Protein AF-A0A1Q9AX57-F1 (afdb_monomer_lite)

Radius of gyration: 27.9 Å; chains: 1; bounding box: 61×27×87 Å

InterPro domains:
  IPR018968 Phasin [PF09361] (7-102)

pLDDT: mean 84.4, std 11.79, range [46.12, 97.62]

Foldseek 3Di:
DVVVVVVVVVVVVVVVVVVVLVVLLVVLVVVLVVLVVVLVVVLVVLVVVLVVVVVPDDDPVVVVVSVVVSVVVVVVSVVVSVVVSVVSVVVNVCSNCVVVPVVVVVVVVVVVVVVVVVVVVVVD

Sequence (124 aa):
MFAFDEANKRSKETMEAVMRSYASMAKGFQAIAMEAADYSKRSFEEGVAHIERLQGVRSLETVVELQTHYVKSAYEGYIAEASKLGEMYADLARDTYRPYEAPVAKAAANMKAAAAQATTVAAA

Structure (mmCIF, N/CA/C/O backbone):
data_AF-A0A1Q9AX57-F1
#
_entry.id   AF-A0A1Q9AX57-F1
#
loop_
_atom_site.group_PDB
_atom_site.id
_atom_site.type_symbol
_atom_site.label_atom_id
_atom_site.label_alt_id
_atom_site.label_comp_id
_atom_site.label_asym_id
_atom_site.label_entity_id
_atom_site.label_seq_id
_atom_site.pdbx_PDB_ins_code
_atom_site.Cartn_x
_atom_site.Cartn_y
_atom_site.Cartn_z
_atom_site.occupancy
_atom_site.B_iso_or_equiv
_atom_site.auth_seq_id
_atom_site.auth_comp_id
_atom_site.auth_asym_id
_atom_site.auth_atom_id
_atom_site.pdbx_PDB_model_num
ATOM 1 N N . MET A 1 1 ? 34.036 7.270 -39.209 1.00 55.38 1 MET A N 1
ATOM 2 C CA . MET A 1 1 ? 33.454 8.467 -38.564 1.00 55.38 1 MET A CA 1
ATOM 3 C C . MET A 1 1 ? 31.990 8.233 -38.184 1.00 55.38 1 MET A C 1
ATOM 5 O O . MET A 1 1 ? 31.710 8.246 -36.998 1.00 55.38 1 MET A O 1
ATOM 9 N N . PHE A 1 2 ? 31.112 7.842 -39.119 1.00 61.41 2 PHE A N 1
ATOM 10 C CA . PHE A 1 2 ? 29.692 7.531 -38.848 1.00 61.41 2 PHE A CA 1
ATOM 11 C C . PHE A 1 2 ? 29.425 6.513 -37.724 1.00 61.41 2 PHE A C 1
ATOM 13 O O . PHE A 1 2 ? 28.611 6.770 -36.850 1.00 61.41 2 PHE A O 1
ATOM 20 N N . ALA A 1 3 ? 30.151 5.391 -37.675 1.00 68.31 3 ALA A N 1
ATOM 21 C CA . ALA A 1 3 ? 29.912 4.360 -36.657 1.00 68.31 3 ALA A CA 1
ATOM 22 C C . ALA A 1 3 ? 30.155 4.835 -35.209 1.00 68.31 3 ALA A C 1
ATOM 24 O O . ALA A 1 3 ? 29.524 4.325 -34.287 1.00 68.31 3 ALA A O 1
ATOM 25 N N . PHE A 1 4 ? 31.053 5.806 -35.008 1.00 74.25 4 PHE A N 1
ATOM 26 C CA . PHE A 1 4 ? 31.375 6.331 -33.679 1.00 74.25 4 PHE A CA 1
ATOM 27 C C . PHE A 1 4 ? 30.303 7.316 -33.196 1.00 74.25 4 PHE A C 1
ATOM 29 O O . PHE A 1 4 ? 29.895 7.242 -32.041 1.00 74.25 4 PHE A O 1
ATOM 36 N N . ASP A 1 5 ? 29.784 8.167 -34.087 1.00 76.94 5 ASP A N 1
ATOM 37 C CA . ASP A 1 5 ? 28.646 9.046 -33.786 1.00 76.94 5 ASP A CA 1
ATOM 38 C C . ASP A 1 5 ? 27.359 8.246 -33.542 1.00 76.94 5 ASP A C 1
ATOM 40 O O . ASP A 1 5 ? 26.638 8.519 -32.582 1.00 76.94 5 ASP A O 1
ATOM 44 N N . GLU A 1 6 ? 27.103 7.194 -34.330 1.00 74.94 6 GLU A N 1
ATOM 45 C CA . GLU A 1 6 ? 25.965 6.289 -34.126 1.00 74.94 6 GLU A CA 1
ATOM 46 C C . GLU A 1 6 ? 26.053 5.538 -32.787 1.00 74.94 6 GLU A C 1
ATOM 48 O O . GLU A 1 6 ? 25.041 5.344 -32.107 1.00 74.94 6 GLU A O 1
ATOM 53 N N . ALA A 1 7 ? 27.258 5.095 -32.407 1.00 77.19 7 ALA A N 1
ATOM 54 C CA . ALA A 1 7 ? 27.509 4.427 -31.133 1.00 77.19 7 ALA A CA 1
ATOM 55 C C . ALA A 1 7 ? 27.342 5.394 -29.951 1.00 77.19 7 ALA A C 1
ATOM 57 O O . ALA A 1 7 ? 26.712 5.050 -28.951 1.00 77.19 7 ALA A O 1
ATOM 58 N N . ASN A 1 8 ? 27.840 6.624 -30.083 1.00 79.44 8 ASN A N 1
ATOM 59 C CA . ASN A 1 8 ? 27.717 7.655 -29.058 1.00 79.44 8 ASN A CA 1
ATOM 60 C C . ASN A 1 8 ? 26.254 8.102 -28.874 1.00 79.44 8 ASN A C 1
ATOM 62 O O . ASN A 1 8 ? 25.787 8.278 -27.748 1.00 79.44 8 ASN A O 1
ATOM 66 N N . LYS A 1 9 ? 25.493 8.210 -29.970 1.00 82.31 9 LYS A N 1
ATOM 67 C CA . LYS A 1 9 ? 24.053 8.498 -29.941 1.00 82.31 9 LYS A CA 1
ATOM 68 C C . LYS A 1 9 ? 23.263 7.379 -29.257 1.00 82.31 9 LYS A C 1
ATOM 70 O O . LYS A 1 9 ? 22.495 7.662 -28.341 1.00 82.31 9 LYS A O 1
ATOM 75 N N . ARG A 1 10 ? 23.522 6.114 -29.611 1.00 78.44 10 ARG A N 1
ATOM 76 C CA . ARG A 1 10 ? 22.911 4.951 -28.939 1.00 78.44 10 ARG A CA 1
ATOM 77 C C . ARG A 1 10 ? 23.244 4.884 -27.450 1.00 78.44 10 ARG A C 1
ATOM 79 O O . ARG A 1 10 ? 22.374 4.544 -26.653 1.00 78.44 10 ARG A O 1
ATOM 86 N N . SER A 1 11 ? 24.474 5.227 -27.067 1.00 80.06 11 SER A N 1
ATOM 87 C CA . SER A 1 11 ? 24.886 5.306 -25.660 1.00 80.06 11 SER A CA 1
ATOM 88 C C . SER A 1 11 ? 24.063 6.345 -24.888 1.00 80.06 11 SER A C 1
ATOM 90 O O . SER A 1 11 ? 23.503 6.031 -23.837 1.00 80.06 11 SER A O 1
ATOM 92 N N . LYS A 1 12 ? 23.893 7.553 -25.446 1.00 82.81 12 LYS A N 1
ATOM 93 C CA . LYS A 1 12 ? 23.054 8.605 -24.846 1.00 82.81 12 LYS A CA 1
ATOM 94 C C . LYS A 1 12 ? 21.589 8.190 -24.725 1.00 82.81 12 LYS A C 1
ATOM 96 O O . LYS A 1 12 ? 21.021 8.308 -23.645 1.00 82.81 12 LYS A O 1
ATOM 101 N N . GLU A 1 13 ? 20.998 7.656 -25.792 1.00 82.75 13 GLU A N 1
ATOM 102 C CA . GLU A 1 13 ? 19.605 7.185 -25.786 1.00 82.75 13 GLU A CA 1
ATOM 103 C C . GLU A 1 13 ? 19.382 6.072 -24.748 1.00 82.75 13 GLU A C 1
ATOM 105 O O . GLU A 1 13 ? 18.369 6.069 -24.046 1.00 82.75 13 GLU A O 1
ATOM 110 N N . THR A 1 14 ? 20.356 5.167 -24.599 1.00 80.19 14 THR A N 1
ATOM 111 C CA . THR A 1 14 ? 20.329 4.099 -23.587 1.00 80.19 14 THR A CA 1
ATOM 112 C C . THR A 1 14 ? 20.408 4.675 -22.176 1.00 80.19 14 THR A C 1
ATOM 114 O O . THR A 1 14 ? 19.601 4.310 -21.324 1.00 80.19 14 THR A O 1
ATOM 117 N N . MET A 1 15 ? 21.331 5.607 -21.925 1.00 84.06 15 MET A N 1
ATOM 118 C CA . MET A 1 15 ? 21.464 6.261 -20.621 1.00 84.06 15 MET A CA 1
ATOM 119 C C . MET A 1 15 ? 20.183 7.007 -20.234 1.00 84.06 15 MET A C 1
ATOM 121 O O . MET A 1 15 ? 19.694 6.872 -19.114 1.00 84.06 15 MET A O 1
ATOM 125 N N . GLU A 1 16 ? 19.589 7.751 -21.165 1.00 84.25 16 GLU A N 1
ATOM 126 C CA . GLU A 1 16 ? 18.317 8.422 -20.918 1.00 84.25 16 GLU A CA 1
ATOM 127 C C . GLU A 1 16 ? 17.172 7.435 -20.654 1.00 84.25 16 GLU A C 1
ATOM 129 O O . GLU A 1 16 ? 16.329 7.688 -19.795 1.00 84.25 16 GLU A O 1
ATOM 134 N N . ALA A 1 17 ? 17.121 6.311 -21.377 1.00 81.38 17 ALA A N 1
ATOM 135 C CA . ALA A 1 17 ? 16.119 5.273 -21.152 1.00 81.38 17 ALA A CA 1
ATOM 136 C C . ALA A 1 17 ? 16.255 4.649 -19.754 1.00 81.38 17 ALA A C 1
ATOM 138 O O . ALA A 1 17 ? 15.251 4.498 -19.059 1.00 81.38 17 ALA A O 1
ATOM 139 N N . VAL A 1 18 ? 17.485 4.373 -19.310 1.00 81.75 18 VAL A N 1
ATOM 140 C CA . VAL A 1 18 ? 17.772 3.880 -17.954 1.00 81.75 18 VAL A CA 1
ATOM 141 C C . VAL A 1 18 ? 17.352 4.904 -16.901 1.00 81.75 18 VAL A C 1
ATOM 143 O O . VAL A 1 18 ? 16.633 4.555 -15.966 1.00 81.75 18 VAL A O 1
ATOM 146 N N . MET A 1 19 ? 17.721 6.177 -17.070 1.00 86.25 19 MET A N 1
ATOM 147 C CA . MET A 1 19 ? 17.353 7.241 -16.128 1.00 86.25 19 MET A CA 1
ATOM 148 C C . MET A 1 19 ? 15.835 7.434 -16.039 1.00 86.25 19 MET A C 1
ATOM 150 O O . MET A 1 19 ? 15.296 7.593 -14.943 1.00 86.25 19 MET A O 1
ATOM 154 N N . ARG A 1 20 ? 15.122 7.364 -17.171 1.00 82.81 20 ARG A N 1
ATOM 155 C CA . ARG A 1 20 ? 13.651 7.396 -17.200 1.00 82.81 20 ARG A CA 1
ATOM 156 C C . ARG A 1 20 ? 13.041 6.190 -16.484 1.00 82.81 20 ARG A C 1
ATOM 158 O O . ARG A 1 20 ? 12.128 6.376 -15.684 1.00 82.81 20 ARG A O 1
ATOM 165 N N . SER A 1 21 ? 13.562 4.984 -16.720 1.00 81.50 21 SER A N 1
ATOM 166 C CA . SER A 1 21 ? 13.103 3.760 -16.048 1.00 81.50 21 SER A CA 1
ATOM 167 C C . SER A 1 21 ? 13.302 3.841 -14.535 1.00 81.50 21 SER A C 1
ATOM 169 O O . SER A 1 21 ? 12.388 3.528 -13.778 1.00 81.50 21 SER A O 1
ATOM 171 N N . TYR A 1 22 ? 14.469 4.313 -14.089 1.00 84.31 22 TYR A N 1
ATOM 172 C CA . TYR A 1 22 ? 14.763 4.505 -12.672 1.00 84.31 22 TYR A CA 1
ATOM 173 C C . TYR A 1 22 ? 13.814 5.522 -12.030 1.00 84.31 22 TYR A C 1
ATOM 175 O O . TYR A 1 22 ? 13.243 5.259 -10.974 1.00 84.31 22 TYR A O 1
ATOM 183 N N . ALA A 1 23 ? 13.591 6.663 -12.689 1.00 87.38 23 ALA A 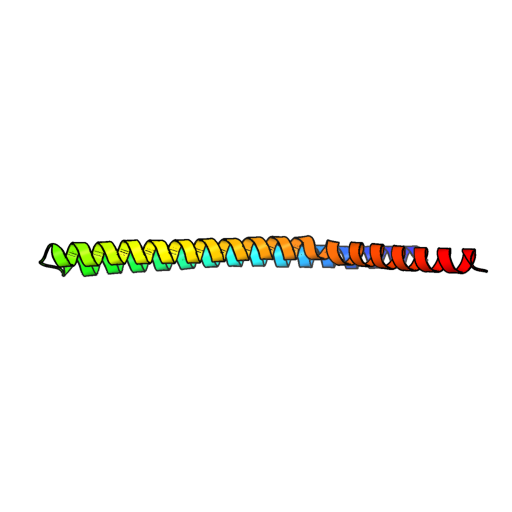N 1
ATOM 184 C CA . ALA A 1 23 ? 12.671 7.682 -12.199 1.00 87.38 23 ALA A CA 1
ATOM 185 C C . ALA A 1 23 ? 11.220 7.172 -12.119 1.00 87.38 23 ALA A C 1
ATOM 187 O O . ALA A 1 23 ? 10.525 7.489 -11.156 1.00 87.38 23 ALA A O 1
ATOM 188 N N . SER A 1 24 ? 10.764 6.377 -13.097 1.00 85.31 24 SER A N 1
ATOM 189 C CA . SER A 1 24 ? 9.431 5.749 -13.072 1.00 85.31 24 SER A CA 1
ATOM 190 C C . SER A 1 24 ? 9.308 4.771 -11.908 1.00 85.31 24 SER A C 1
ATOM 192 O O . SER A 1 24 ? 8.350 4.833 -11.141 1.00 85.31 24 SER A O 1
ATOM 194 N N . MET A 1 25 ? 10.325 3.927 -11.722 1.00 86.56 25 MET A N 1
ATOM 195 C CA . MET A 1 25 ? 10.353 2.943 -10.647 1.00 86.56 25 MET A CA 1
ATOM 196 C C . MET A 1 25 ? 10.328 3.611 -9.267 1.00 86.56 25 MET A C 1
ATOM 198 O O . MET A 1 25 ? 9.525 3.241 -8.412 1.00 86.56 25 MET A O 1
ATOM 202 N N . ALA A 1 26 ? 11.163 4.634 -9.063 1.00 90.50 26 ALA A N 1
ATOM 203 C CA . ALA A 1 26 ? 11.201 5.398 -7.821 1.00 90.50 26 ALA A CA 1
ATOM 204 C C . ALA A 1 26 ? 9.840 6.041 -7.507 1.00 90.50 26 ALA A C 1
ATOM 206 O O . ALA A 1 26 ? 9.361 5.929 -6.381 1.00 90.50 26 ALA A O 1
ATOM 207 N N . LYS A 1 27 ? 9.185 6.645 -8.508 1.00 91.12 27 LYS A N 1
ATOM 208 C CA . LYS A 1 27 ? 7.841 7.222 -8.352 1.00 91.12 27 LYS A CA 1
ATOM 209 C C . LYS A 1 27 ? 6.789 6.172 -8.008 1.00 91.12 27 LYS A C 1
ATOM 211 O O . LYS A 1 27 ? 5.960 6.427 -7.142 1.00 91.12 27 LYS A O 1
ATOM 216 N N . GLY A 1 28 ? 6.829 5.001 -8.643 1.00 91.06 28 GLY A N 1
ATOM 217 C CA . GLY A 1 28 ? 5.906 3.908 -8.336 1.00 91.06 28 GLY A CA 1
ATOM 218 C C . GLY A 1 28 ? 6.040 3.431 -6.889 1.00 91.06 28 GLY A C 1
ATOM 219 O O . GLY A 1 28 ? 5.042 3.328 -6.181 1.00 91.06 28 GLY A O 1
ATOM 220 N N . PHE A 1 29 ? 7.270 3.245 -6.400 1.00 91.62 29 PHE A N 1
ATOM 221 C CA . PHE A 1 29 ? 7.498 2.906 -4.991 1.00 91.62 29 PHE A CA 1
ATOM 222 C C . PHE A 1 29 ? 7.074 4.018 -4.028 1.00 91.62 29 PHE A C 1
ATOM 224 O O . PHE A 1 29 ? 6.503 3.725 -2.980 1.00 91.62 29 PHE A O 1
ATOM 231 N N . GLN A 1 30 ? 7.313 5.286 -4.374 1.00 95.12 30 GLN A N 1
ATOM 232 C CA . GLN A 1 30 ? 6.824 6.417 -3.581 1.00 95.12 30 GLN A CA 1
ATOM 233 C C . GLN A 1 30 ? 5.295 6.425 -3.498 1.00 95.12 30 GLN A C 1
ATOM 235 O O . GLN A 1 30 ? 4.757 6.632 -2.414 1.00 95.12 30 GLN A O 1
ATOM 240 N N . ALA A 1 31 ? 4.605 6.154 -4.608 1.00 95.25 31 ALA A N 1
ATOM 241 C CA . ALA A 1 31 ? 3.151 6.067 -4.632 1.00 95.25 31 ALA A CA 1
ATOM 242 C C . ALA A 1 31 ? 2.643 4.924 -3.739 1.00 95.25 31 ALA A C 1
ATOM 244 O O . ALA A 1 31 ? 1.745 5.145 -2.936 1.00 95.25 31 ALA A O 1
ATOM 245 N N . ILE A 1 32 ? 3.251 3.733 -3.817 1.00 94.19 32 ILE A N 1
ATOM 246 C CA . ILE A 1 32 ? 2.899 2.585 -2.960 1.00 94.19 32 ILE A CA 1
ATOM 247 C C . ILE A 1 32 ? 3.085 2.930 -1.476 1.00 94.19 32 ILE A C 1
ATOM 249 O O . ILE A 1 32 ? 2.224 2.632 -0.653 1.00 94.19 32 ILE A O 1
ATOM 253 N N . ALA A 1 33 ? 4.201 3.578 -1.128 1.00 94.56 33 ALA A N 1
ATOM 254 C CA . ALA A 1 33 ? 4.474 3.981 0.248 1.00 94.56 33 ALA A CA 1
ATOM 255 C C . ALA A 1 33 ? 3.469 5.026 0.762 1.00 94.56 33 ALA A C 1
ATOM 257 O O . ALA A 1 33 ? 3.046 4.945 1.914 1.00 94.56 33 ALA A O 1
ATOM 258 N N . MET A 1 34 ? 3.085 5.990 -0.081 1.00 97.38 34 MET A N 1
ATOM 259 C CA . MET A 1 34 ? 2.053 6.978 0.248 1.00 97.38 34 MET A CA 1
ATOM 260 C C . MET A 1 34 ? 0.696 6.315 0.473 1.00 97.38 34 MET A C 1
ATOM 262 O O . MET A 1 34 ? 0.065 6.581 1.490 1.00 97.38 34 MET A O 1
ATOM 266 N N . GLU A 1 35 ? 0.287 5.410 -0.415 1.00 96.25 35 GLU A N 1
ATOM 267 C CA . GLU A 1 35 ? -0.991 4.709 -0.290 1.00 96.25 35 GLU A CA 1
ATOM 268 C C . GLU A 1 35 ? -1.061 3.887 1.007 1.00 96.25 35 GLU A C 1
ATOM 270 O O . GLU A 1 35 ? -1.998 4.032 1.790 1.00 96.25 35 GLU A O 1
ATOM 275 N N . ALA A 1 36 ? -0.009 3.119 1.311 1.00 94.50 36 ALA A N 1
ATOM 276 C CA . ALA A 1 36 ? 0.061 2.344 2.547 1.00 94.50 36 ALA A CA 1
ATOM 277 C C . ALA A 1 36 ? -0.003 3.231 3.808 1.00 94.50 36 ALA A C 1
ATOM 279 O O . ALA A 1 36 ? -0.607 2.850 4.819 1.00 94.50 36 ALA A O 1
ATOM 280 N N . ALA A 1 37 ? 0.611 4.418 3.767 1.00 97.12 37 ALA A N 1
ATOM 281 C CA . ALA A 1 37 ? 0.541 5.388 4.857 1.00 97.12 37 ALA A CA 1
ATOM 282 C C . ALA A 1 37 ? -0.873 5.975 5.006 1.00 97.12 37 ALA A C 1
ATOM 284 O O . ALA A 1 37 ? -1.384 6.055 6.127 1.00 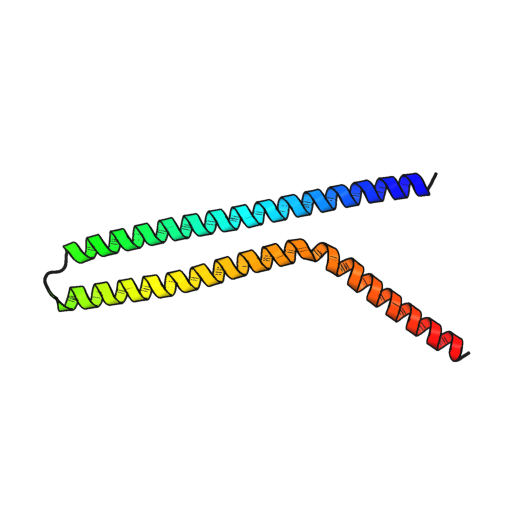97.12 37 ALA A O 1
ATOM 285 N N . ASP A 1 38 ? -1.524 6.324 3.896 1.00 96.81 38 ASP A N 1
ATOM 286 C CA . ASP A 1 38 ? -2.889 6.854 3.880 1.00 96.81 38 ASP A CA 1
ATOM 287 C C . ASP A 1 38 ? -3.906 5.824 4.393 1.00 96.81 38 ASP A C 1
ATOM 289 O O . ASP A 1 38 ? -4.754 6.155 5.229 1.00 96.81 38 ASP A O 1
ATOM 293 N N . TYR A 1 39 ? -3.791 4.559 3.979 1.00 97.06 39 TYR A N 1
ATOM 294 C CA . TYR A 1 39 ? -4.617 3.473 4.510 1.00 97.06 39 TYR A CA 1
ATOM 295 C C . TYR A 1 39 ? -4.403 3.255 6.009 1.00 97.06 39 TYR A C 1
ATOM 297 O O . TYR A 1 39 ? -5.369 3.097 6.761 1.00 97.06 39 TYR A O 1
ATOM 305 N N . SER A 1 40 ? -3.149 3.284 6.468 1.00 95.69 40 SER A N 1
ATOM 306 C CA . SER A 1 40 ? -2.823 3.138 7.892 1.00 95.69 40 SER A CA 1
ATOM 307 C C . SER A 1 40 ? -3.446 4.259 8.725 1.00 95.69 40 SER A C 1
ATOM 309 O O . SER A 1 40 ? -4.019 4.005 9.786 1.00 95.69 40 SER A O 1
ATOM 311 N N . LYS A 1 41 ? -3.386 5.497 8.221 1.00 97.62 41 LYS A N 1
ATOM 312 C CA . LYS A 1 41 ? -4.005 6.660 8.860 1.00 97.62 41 LYS A CA 1
ATOM 313 C C . LYS A 1 41 ? -5.525 6.511 8.940 1.00 97.62 41 LYS A C 1
ATOM 315 O O . LYS A 1 41 ? -6.084 6.645 10.025 1.00 97.62 41 LYS A O 1
ATOM 320 N N . ARG A 1 42 ? -6.178 6.170 7.825 1.00 95.81 42 ARG A N 1
ATOM 321 C CA . ARG A 1 42 ? -7.630 5.925 7.778 1.00 95.81 42 ARG A CA 1
ATOM 322 C C . ARG A 1 42 ? -8.059 4.816 8.736 1.00 95.81 42 ARG A C 1
ATOM 324 O O . ARG A 1 42 ? -8.995 5.007 9.501 1.00 95.81 42 ARG A O 1
ATOM 331 N N . SER A 1 43 ? -7.342 3.693 8.744 1.00 94.25 43 SER A N 1
ATOM 332 C CA . SER A 1 43 ? -7.628 2.559 9.635 1.00 94.25 43 SER A CA 1
ATOM 333 C C . SER A 1 43 ? -7.547 2.961 11.111 1.00 94.25 43 SER A C 1
ATOM 335 O O . SER A 1 43 ? -8.358 2.531 11.930 1.00 94.25 43 SER A O 1
ATOM 337 N N . PHE A 1 44 ? -6.577 3.812 11.461 1.00 96.00 44 PHE A N 1
ATOM 338 C CA . PHE A 1 44 ? -6.450 4.346 12.814 1.00 96.00 44 PHE A CA 1
ATOM 339 C C . PHE A 1 44 ? -7.615 5.277 13.174 1.00 96.00 44 PHE A C 1
ATOM 341 O O . PHE A 1 44 ? -8.212 5.123 14.238 1.00 96.00 44 PHE A O 1
ATOM 348 N N . GLU A 1 45 ? -7.969 6.208 12.285 1.00 96.00 45 GLU A N 1
ATOM 349 C CA . GLU A 1 45 ? -9.102 7.124 12.473 1.00 96.00 45 GLU A CA 1
ATOM 350 C C . GLU A 1 45 ? -10.431 6.363 12.632 1.00 96.00 45 GLU A C 1
ATOM 352 O O . GLU A 1 45 ? -11.217 6.667 13.531 1.00 96.00 45 GLU A O 1
ATOM 357 N N . GLU A 1 46 ? -10.663 5.324 11.825 1.00 94.50 46 GLU A N 1
ATOM 358 C CA . GLU A 1 46 ? -11.837 4.450 11.932 1.00 94.50 46 GLU A CA 1
ATOM 359 C C . GLU A 1 46 ? -11.883 3.695 13.267 1.00 94.50 46 GLU A C 1
ATOM 361 O O . GLU A 1 46 ? -12.944 3.611 13.892 1.00 94.50 46 GLU A O 1
ATOM 366 N N . GLY A 1 47 ? -10.739 3.185 13.734 1.00 93.50 47 GLY A N 1
ATOM 367 C CA . GLY A 1 47 ? -10.623 2.508 15.026 1.00 93.50 47 GLY A CA 1
ATOM 368 C C . GLY A 1 47 ? -10.912 3.435 16.208 1.00 93.50 47 GLY A C 1
ATOM 369 O O . GLY A 1 47 ? -11.667 3.069 17.111 1.00 93.50 47 GLY A O 1
ATOM 370 N N . VAL A 1 48 ? -10.373 4.658 16.184 1.00 95.81 48 VAL A N 1
ATOM 371 C CA . VAL A 1 48 ? -10.676 5.683 17.197 1.00 95.81 48 VAL A CA 1
ATOM 372 C C . VAL A 1 48 ? -12.169 6.005 17.194 1.00 95.81 48 VAL A C 1
ATOM 374 O O . VAL A 1 48 ? -12.812 5.931 18.241 1.00 95.81 48 VAL A O 1
ATOM 377 N N . ALA A 1 49 ? -12.749 6.254 16.019 1.00 93.75 49 ALA A N 1
ATOM 378 C CA . ALA A 1 49 ? -14.174 6.541 15.894 1.00 93.75 49 ALA A CA 1
ATOM 379 C C . ALA A 1 49 ? -15.058 5.365 16.357 1.00 93.75 49 ALA A C 1
ATOM 381 O O . ALA A 1 49 ? -16.167 5.572 16.850 1.00 93.75 49 ALA A O 1
ATOM 382 N N . HIS A 1 50 ? -14.606 4.115 16.208 1.00 94.12 50 HIS A N 1
ATOM 383 C CA . HIS A 1 50 ? -15.299 2.943 16.756 1.00 94.12 50 HIS A CA 1
ATOM 384 C C . HIS A 1 50 ? -15.290 2.937 18.286 1.00 94.12 50 HIS A C 1
ATOM 386 O O . HIS A 1 50 ? -16.337 2.750 18.904 1.00 94.12 50 HIS A O 1
ATOM 392 N N . ILE A 1 51 ? -14.137 3.207 18.906 1.00 92.75 51 ILE A N 1
ATOM 393 C CA . ILE A 1 51 ? -14.003 3.282 20.369 1.00 92.75 51 ILE A CA 1
ATOM 394 C C . ILE A 1 51 ? -14.881 4.400 20.944 1.00 92.75 51 ILE A C 1
ATOM 396 O O . ILE A 1 51 ? -15.596 4.171 21.919 1.00 92.75 51 ILE A O 1
ATOM 400 N N . GLU A 1 52 ? -14.879 5.582 20.329 1.00 93.19 52 GLU A N 1
ATOM 401 C CA . GLU A 1 52 ? -15.726 6.706 20.752 1.00 93.19 52 GLU A CA 1
ATOM 402 C C . GLU A 1 52 ? -17.216 6.337 20.721 1.00 93.19 52 GLU A C 1
ATOM 404 O O . GLU A 1 52 ? -17.961 6.617 21.663 1.00 93.19 52 GLU A O 1
ATOM 409 N N . ARG A 1 53 ? -17.660 5.636 19.671 1.00 91.25 53 ARG A N 1
ATOM 410 C CA . ARG A 1 53 ? -19.045 5.157 19.561 1.00 91.25 53 ARG A CA 1
ATOM 411 C C . ARG A 1 53 ? -19.364 4.070 20.589 1.00 91.25 53 ARG A C 1
ATOM 413 O O . ARG A 1 53 ? -20.456 4.089 21.158 1.00 91.25 53 ARG A O 1
ATOM 420 N N . LEU A 1 54 ? -18.420 3.167 20.873 1.00 90.69 54 LEU A N 1
ATOM 421 C CA . LEU A 1 54 ? -18.565 2.137 21.908 1.00 90.69 54 LEU A CA 1
ATOM 422 C C . LEU A 1 54 ? -18.744 2.734 23.311 1.00 90.69 54 LEU A C 1
ATOM 424 O O . LEU A 1 54 ? -19.486 2.183 24.119 1.00 90.69 54 LEU A O 1
ATOM 428 N N . GLN A 1 55 ? -18.109 3.868 23.613 1.00 88.56 55 GLN A N 1
ATOM 429 C CA . GLN A 1 55 ? -18.265 4.535 24.912 1.00 88.56 55 GLN A CA 1
ATOM 430 C C . GLN A 1 55 ? -19.668 5.133 25.120 1.00 88.56 55 GLN A C 1
ATOM 432 O O . GLN A 1 55 ? -20.099 5.309 26.259 1.00 88.56 55 GLN A O 1
ATOM 437 N N . GLY A 1 56 ? -20.389 5.445 24.038 1.00 84.75 56 GLY A N 1
ATOM 438 C CA . GLY A 1 56 ? -21.718 6.062 24.090 1.00 84.75 56 GLY A CA 1
ATOM 439 C C . GLY A 1 56 ? -22.891 5.081 24.204 1.00 84.75 56 GLY A C 1
ATOM 440 O O . GLY A 1 56 ? -24.010 5.505 24.506 1.00 84.75 56 GLY A O 1
ATOM 441 N N . VAL A 1 57 ? -22.674 3.784 23.968 1.00 91.38 57 VAL A N 1
ATOM 442 C CA . VAL A 1 57 ? -23.751 2.781 23.910 1.00 91.38 57 VAL A CA 1
ATOM 443 C C . VAL A 1 57 ? -24.068 2.175 25.277 1.00 91.38 57 VAL A C 1
ATOM 445 O O . VAL A 1 57 ? -23.191 1.894 26.086 1.00 91.38 57 VAL A O 1
ATOM 448 N N . ARG A 1 58 ? -25.366 1.969 25.542 1.00 87.31 58 ARG A N 1
ATOM 449 C CA . ARG A 1 58 ? -25.890 1.479 26.834 1.00 87.31 58 ARG A CA 1
ATOM 450 C C . ARG A 1 58 ? -26.552 0.101 26.762 1.00 87.31 58 ARG A C 1
ATOM 452 O O . ARG A 1 58 ? -26.990 -0.406 27.789 1.00 87.31 58 ARG A O 1
ATOM 459 N N . SER A 1 59 ? -26.661 -0.481 25.567 1.00 91.25 59 SER A N 1
ATOM 460 C CA . SER A 1 59 ? -27.328 -1.765 25.335 1.00 91.25 59 SER A CA 1
ATOM 461 C C . SER A 1 59 ? -26.407 -2.740 24.604 1.00 91.25 59 SER A C 1
ATOM 463 O O . SER A 1 59 ? -25.583 -2.325 23.787 1.00 91.25 59 SER A O 1
ATOM 465 N N . LEU A 1 60 ? -26.558 -4.036 24.889 1.00 88.75 60 LEU A N 1
ATOM 466 C CA . LEU A 1 60 ? -25.785 -5.091 24.228 1.00 88.75 60 LEU A CA 1
ATOM 467 C C . LEU A 1 60 ? -26.143 -5.229 22.743 1.00 88.75 60 LEU A C 1
ATOM 469 O O . LEU A 1 60 ? -25.241 -5.438 21.938 1.00 88.75 60 LEU A O 1
ATOM 473 N N . GLU A 1 61 ? -27.414 -5.046 22.371 1.00 91.25 61 GLU A N 1
ATOM 474 C CA . GLU A 1 61 ? -27.853 -5.045 20.967 1.00 91.25 61 GLU A CA 1
ATOM 475 C C . GLU A 1 61 ? -27.050 -4.030 20.139 1.00 91.25 61 GLU A C 1
ATOM 477 O O . GLU A 1 61 ? -26.482 -4.369 19.103 1.00 91.25 61 GLU A O 1
ATOM 482 N N . THR A 1 62 ? -26.926 -2.794 20.640 1.00 90.31 62 THR A N 1
ATOM 483 C CA . THR A 1 62 ? -26.222 -1.723 19.919 1.00 90.31 62 THR A CA 1
ATOM 484 C C . THR A 1 62 ? -24.714 -1.968 19.852 1.00 90.31 62 THR A C 1
ATOM 486 O O . THR A 1 62 ? -24.078 -1.608 18.865 1.00 90.31 62 THR A O 1
ATOM 489 N N . VAL A 1 63 ? -24.124 -2.609 20.868 1.00 91.44 63 VAL A N 1
ATOM 490 C CA . VAL A 1 63 ? -22.711 -3.028 20.828 1.00 91.44 63 VAL A CA 1
ATOM 491 C C . VAL A 1 63 ? -22.488 -4.067 19.727 1.00 91.44 63 VAL A C 1
ATOM 493 O O . VAL A 1 63 ? -21.519 -3.956 18.976 1.00 91.44 63 VAL A O 1
ATOM 496 N N . VAL A 1 64 ? -23.384 -5.054 19.601 1.00 93.19 64 VAL A N 1
ATOM 497 C CA . VAL A 1 64 ? -23.296 -6.096 18.566 1.00 93.19 64 VAL A CA 1
ATOM 498 C C . VAL A 1 64 ? -23.443 -5.497 17.169 1.00 93.19 64 VAL A C 1
ATOM 500 O O . VAL A 1 64 ? -22.639 -5.819 16.292 1.00 93.19 64 VAL A O 1
ATOM 503 N N . GLU A 1 65 ? -24.403 -4.595 16.957 1.00 92.69 65 GLU A N 1
ATOM 504 C CA . GLU A 1 65 ? -24.543 -3.872 15.686 1.00 92.69 65 GLU A CA 1
ATOM 505 C C . GLU A 1 65 ? -23.282 -3.076 15.342 1.00 92.69 65 GLU A C 1
ATOM 507 O O . GLU A 1 65 ? -22.746 -3.213 14.240 1.00 92.69 65 GLU A O 1
ATOM 512 N N . LEU A 1 66 ? -22.771 -2.284 16.289 1.00 93.62 66 LEU A N 1
ATOM 513 C CA . LEU A 1 66 ? -21.607 -1.432 16.066 1.00 93.62 66 LEU A CA 1
ATOM 514 C C . LEU A 1 66 ? -20.351 -2.259 15.755 1.00 93.62 66 LEU A C 1
ATOM 516 O O . LEU A 1 66 ? -19.612 -1.944 14.823 1.00 93.62 66 LEU A O 1
ATOM 520 N N . GLN A 1 67 ? -20.123 -3.346 16.496 1.00 91.12 67 GLN A N 1
ATOM 521 C CA . GLN A 1 67 ? -19.001 -4.253 16.258 1.00 91.12 67 GLN A CA 1
ATOM 522 C C . GLN A 1 67 ? -19.127 -4.966 14.905 1.00 91.12 67 GLN A C 1
ATOM 524 O O . GLN A 1 67 ? -18.135 -5.092 14.187 1.00 91.12 67 GLN A O 1
ATOM 529 N N . THR A 1 68 ? -20.336 -5.400 14.536 1.00 94.62 68 THR A N 1
ATOM 530 C CA . THR A 1 68 ? -20.606 -6.041 13.238 1.00 94.62 68 THR A CA 1
ATOM 531 C C . THR A 1 68 ? -20.330 -5.076 12.090 1.00 94.62 68 THR A C 1
ATOM 533 O O . THR A 1 68 ? -19.655 -5.441 11.126 1.00 94.62 68 THR A O 1
ATOM 536 N N . HIS A 1 69 ? -20.800 -3.833 12.208 1.00 93.19 69 HIS A N 1
ATOM 537 C CA . HIS A 1 69 ? -20.537 -2.791 11.224 1.00 93.19 69 HIS A CA 1
ATOM 538 C C . HIS A 1 69 ? -19.036 -2.515 11.095 1.00 93.19 69 HIS A C 1
ATOM 540 O O . HIS A 1 69 ? -18.513 -2.527 9.986 1.00 93.19 69 HIS A O 1
ATOM 546 N N . TYR A 1 70 ? -18.326 -2.326 12.213 1.00 93.69 70 TYR A N 1
ATOM 547 C CA . TYR A 1 70 ? -16.882 -2.087 12.206 1.00 93.69 70 TYR A CA 1
ATOM 548 C C . TYR A 1 70 ? -16.107 -3.210 11.510 1.00 93.69 70 TYR A C 1
ATOM 550 O O . TYR A 1 70 ? -15.291 -2.938 10.635 1.00 93.69 70 TYR A O 1
ATOM 558 N N . VAL A 1 71 ? -16.394 -4.474 11.840 1.00 95.12 71 VAL A N 1
ATOM 559 C CA . VAL A 1 71 ? -15.726 -5.627 11.212 1.00 95.12 71 VAL A CA 1
ATOM 560 C C . VAL A 1 71 ? -16.012 -5.684 9.714 1.00 95.12 71 VAL A C 1
ATOM 562 O O . VAL A 1 71 ? -15.096 -5.921 8.928 1.00 95.12 71 VAL A O 1
ATOM 565 N N . LYS A 1 72 ? -17.263 -5.445 9.305 1.00 95.12 72 LYS A N 1
ATOM 566 C CA . LYS A 1 72 ? -17.636 -5.423 7.890 1.00 95.12 72 LYS A CA 1
ATOM 567 C C . LYS A 1 72 ? -16.890 -4.320 7.137 1.00 95.12 72 LYS A C 1
ATOM 569 O O . LYS A 1 72 ? -16.270 -4.607 6.118 1.00 95.12 72 LYS A O 1
ATOM 574 N N . SER A 1 73 ? -16.904 -3.095 7.659 1.00 93.25 73 SER A N 1
ATOM 575 C CA . SER A 1 73 ? -16.208 -1.959 7.049 1.00 93.25 73 SER A CA 1
ATOM 576 C C . SER A 1 73 ? -14.697 -2.178 6.984 1.00 93.25 73 SER A C 1
ATOM 578 O O . SER A 1 73 ? -14.102 -1.951 5.935 1.00 93.25 73 SER A O 1
ATOM 580 N N . ALA A 1 74 ? -14.084 -2.696 8.053 1.00 92.88 74 ALA A N 1
ATOM 581 C CA . ALA A 1 74 ? -12.659 -3.018 8.071 1.00 92.88 74 ALA A CA 1
ATOM 582 C C . ALA A 1 74 ? -12.297 -4.085 7.023 1.00 92.88 74 ALA A C 1
ATOM 584 O O . ALA A 1 74 ? -11.268 -3.979 6.358 1.00 92.88 74 ALA A O 1
ATOM 585 N N . TYR A 1 75 ? -13.149 -5.098 6.839 1.00 96.06 75 TYR A N 1
ATOM 586 C CA . TYR A 1 75 ? -12.945 -6.132 5.824 1.00 96.06 75 TYR A CA 1
ATOM 587 C C . TYR A 1 75 ? -13.061 -5.578 4.398 1.00 96.06 75 TYR A C 1
ATOM 589 O O . TYR A 1 75 ? -12.183 -5.819 3.569 1.00 96.06 75 TYR A O 1
ATOM 597 N N . GLU A 1 76 ? -14.116 -4.811 4.113 1.00 94.94 76 GLU A N 1
ATOM 598 C CA . GLU A 1 76 ? -14.317 -4.171 2.807 1.00 94.94 76 GLU A CA 1
ATOM 599 C C . GLU A 1 76 ? -13.169 -3.202 2.482 1.00 94.94 76 GLU A C 1
ATOM 601 O O . GLU A 1 76 ? -12.619 -3.243 1.380 1.00 94.94 76 GLU A O 1
ATOM 606 N N . GLY A 1 77 ? -12.752 -2.394 3.462 1.00 93.50 77 GLY A N 1
ATOM 607 C CA . GLY A 1 77 ? -11.621 -1.478 3.342 1.00 93.50 77 GLY A CA 1
ATOM 608 C C . GLY A 1 77 ? -10.304 -2.199 3.062 1.00 93.50 77 GLY A C 1
ATOM 609 O O . GLY A 1 77 ? -9.570 -1.794 2.163 1.00 93.50 77 GLY A O 1
ATOM 610 N N . TYR A 1 78 ? -10.031 -3.300 3.766 1.00 93.31 78 TYR A N 1
ATOM 611 C CA . TYR A 1 78 ? -8.833 -4.112 3.549 1.00 93.31 78 TYR A CA 1
ATOM 612 C C . TYR A 1 78 ? -8.779 -4.718 2.144 1.00 93.31 78 TYR A C 1
ATOM 614 O O . TYR A 1 78 ? -7.745 -4.654 1.482 1.00 93.31 78 TYR A O 1
ATOM 622 N N . ILE A 1 79 ? -9.881 -5.302 1.665 1.00 97.00 79 ILE A N 1
ATOM 623 C CA . ILE A 1 79 ? -9.923 -5.907 0.327 1.00 97.00 79 ILE A CA 1
ATOM 624 C C . ILE A 1 79 ? -9.752 -4.845 -0.762 1.00 97.00 79 ILE A C 1
ATOM 626 O O . ILE A 1 79 ? -9.040 -5.083 -1.743 1.00 97.00 79 ILE A O 1
ATOM 630 N N . ALA A 1 80 ? -10.367 -3.673 -0.588 1.00 95.94 80 ALA A N 1
ATOM 631 C CA . ALA A 1 80 ? -10.193 -2.553 -1.504 1.00 95.94 80 ALA A CA 1
ATOM 632 C C . ALA A 1 80 ? -8.725 -2.101 -1.561 1.00 95.94 80 ALA A C 1
ATOM 634 O O . ALA A 1 80 ? -8.166 -1.960 -2.648 1.00 95.94 80 ALA A O 1
ATOM 635 N N . GLU A 1 81 ? -8.082 -1.953 -0.402 1.00 95.75 81 GLU A N 1
ATOM 636 C CA . GLU A 1 81 ? -6.675 -1.570 -0.302 1.00 95.75 81 GLU A CA 1
ATOM 637 C C . GLU A 1 81 ? -5.738 -2.612 -0.923 1.00 95.75 81 GLU A C 1
ATOM 639 O O . GLU A 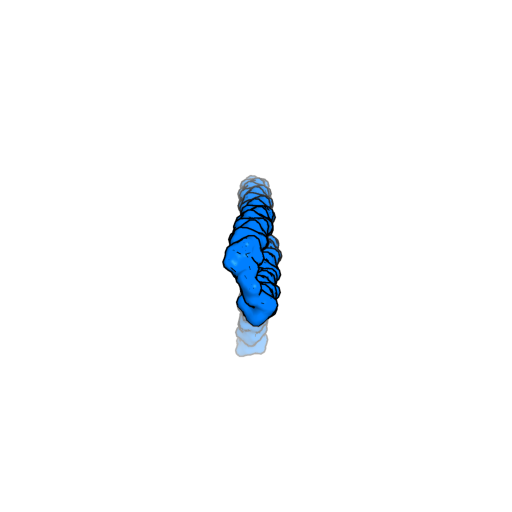1 81 ? -4.8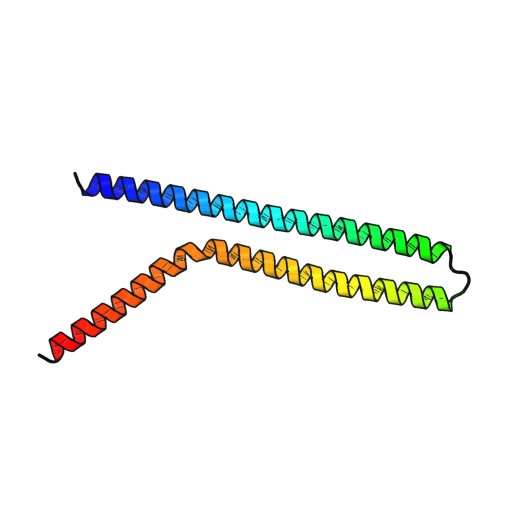65 -2.282 -1.722 1.00 95.75 81 GLU A O 1
ATOM 644 N N . ALA A 1 82 ? -5.946 -3.893 -0.610 1.00 94.12 82 ALA A N 1
ATOM 645 C CA . ALA A 1 82 ? -5.152 -4.985 -1.164 1.00 94.12 82 ALA A CA 1
ATOM 646 C C . ALA A 1 82 ? -5.262 -5.047 -2.695 1.00 94.12 82 ALA A C 1
ATOM 648 O O . ALA A 1 82 ? -4.260 -5.264 -3.381 1.00 94.12 82 ALA A O 1
ATOM 649 N N . SER A 1 83 ? -6.463 -4.815 -3.233 1.00 95.44 83 SER A N 1
ATOM 650 C CA . SER A 1 83 ? -6.692 -4.748 -4.680 1.00 95.44 83 SER A CA 1
ATOM 651 C C . SER A 1 83 ? -5.938 -3.570 -5.296 1.00 95.44 83 SER A C 1
ATOM 653 O O . SER A 1 83 ? -5.214 -3.751 -6.274 1.00 95.44 83 SER A O 1
ATOM 655 N N . LYS A 1 84 ? -6.027 -2.389 -4.675 1.00 95.44 84 LYS A N 1
ATOM 656 C CA . LYS A 1 84 ? -5.351 -1.172 -5.134 1.00 95.44 84 LYS A CA 1
ATOM 657 C C . LYS A 1 84 ? -3.828 -1.312 -5.119 1.00 95.44 84 LYS A C 1
ATOM 659 O O . LYS A 1 84 ? -3.177 -1.021 -6.118 1.00 95.44 84 LYS A O 1
ATOM 664 N N . LEU A 1 85 ? -3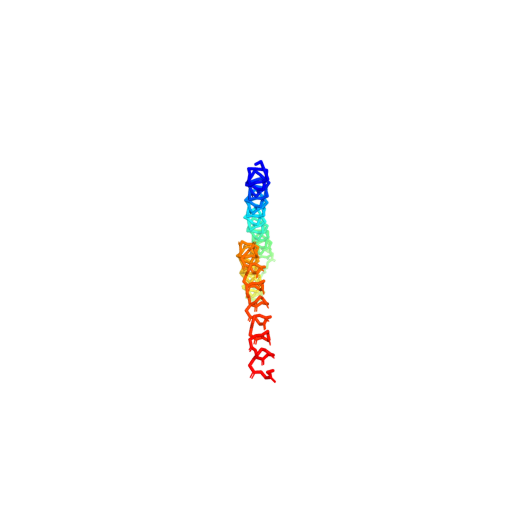.252 -1.827 -4.033 1.00 93.56 85 LEU A N 1
ATOM 665 C CA . LEU A 1 85 ? -1.818 -2.116 -3.965 1.00 93.56 85 LEU A CA 1
ATOM 666 C C . LEU A 1 85 ? -1.405 -3.140 -5.029 1.00 93.56 85 LEU A C 1
ATOM 668 O O . LEU A 1 85 ? -0.379 -2.961 -5.685 1.00 93.56 85 LEU A O 1
ATOM 672 N N . GLY A 1 86 ? -2.212 -4.183 -5.245 1.00 92.12 86 GLY A N 1
ATOM 673 C CA . GLY A 1 86 ? -1.988 -5.170 -6.302 1.00 92.12 86 GLY A CA 1
ATOM 674 C C . GLY A 1 86 ? -1.926 -4.546 -7.699 1.00 92.12 86 GLY A C 1
ATOM 675 O O . GLY A 1 86 ? -1.009 -4.848 -8.466 1.00 92.12 86 GLY A O 1
ATOM 676 N N . GLU A 1 87 ? -2.848 -3.636 -8.014 1.00 93.69 87 GLU A N 1
ATOM 677 C CA . GLU A 1 87 ? -2.849 -2.875 -9.269 1.00 93.69 87 GLU A CA 1
ATOM 678 C C . GLU A 1 87 ? -1.606 -1.986 -9.399 1.00 93.69 87 GLU A C 1
ATOM 680 O O . GLU A 1 87 ? -0.935 -2.021 -10.430 1.00 93.69 87 GLU A O 1
ATOM 685 N N . MET A 1 88 ? -1.224 -1.269 -8.338 1.00 93.69 88 MET A N 1
ATOM 686 C CA . MET A 1 88 ? -0.026 -0.420 -8.339 1.00 93.69 88 MET A CA 1
ATOM 687 C C . MET A 1 88 ? 1.261 -1.222 -8.578 1.00 93.69 88 MET A C 1
ATOM 689 O O . MET A 1 88 ? 2.131 -0.789 -9.337 1.00 93.69 88 MET A O 1
ATOM 693 N N . TYR A 1 89 ? 1.385 -2.412 -7.981 1.00 88.44 89 TYR A N 1
ATOM 694 C CA . TYR A 1 89 ? 2.506 -3.316 -8.252 1.00 88.44 89 TYR A CA 1
ATOM 695 C C . TYR A 1 89 ? 2.484 -3.857 -9.687 1.00 88.44 89 TYR A C 1
ATOM 697 O O . TYR A 1 89 ? 3.539 -3.952 -10.322 1.00 88.44 89 TYR A O 1
ATOM 705 N N . ALA A 1 90 ? 1.306 -4.196 -10.217 1.00 89.31 90 ALA A N 1
ATOM 706 C CA . ALA A 1 90 ? 1.165 -4.651 -11.597 1.00 89.31 90 ALA A CA 1
ATOM 707 C C . ALA A 1 90 ? 1.566 -3.556 -12.598 1.00 89.31 90 ALA A C 1
ATOM 709 O O . ALA A 1 90 ? 2.280 -3.836 -13.563 1.00 89.31 90 ALA A O 1
ATOM 710 N N . ASP A 1 91 ? 1.170 -2.309 -12.352 1.00 87.56 91 ASP A N 1
ATOM 711 C CA . ASP A 1 91 ? 1.526 -1.170 -13.195 1.00 87.56 91 ASP A CA 1
ATOM 712 C C . ASP A 1 91 ? 3.016 -0.834 -13.112 1.00 87.56 91 ASP A C 1
ATOM 714 O O . ASP A 1 91 ? 3.650 -0.623 -14.147 1.00 87.56 91 ASP A O 1
ATOM 718 N N . LEU A 1 92 ? 3.618 -0.904 -11.920 1.00 87.56 92 LEU A N 1
ATOM 719 C CA . LEU A 1 92 ? 5.067 -0.771 -11.748 1.00 87.56 92 LEU A CA 1
ATOM 720 C C . LEU A 1 92 ? 5.842 -1.836 -12.546 1.00 87.56 92 LEU A C 1
ATOM 722 O O . LEU A 1 92 ? 6.845 -1.531 -13.202 1.00 87.56 92 LEU A O 1
ATOM 726 N N . ALA A 1 93 ? 5.371 -3.087 -12.527 1.00 85.31 93 ALA A N 1
ATOM 727 C CA . ALA A 1 93 ? 5.952 -4.154 -13.334 1.00 85.31 93 ALA A CA 1
ATOM 728 C C . ALA A 1 93 ? 5.803 -3.856 -14.836 1.00 85.31 93 ALA A C 1
ATOM 730 O O . ALA A 1 93 ? 6.794 -3.905 -15.567 1.00 85.31 93 ALA A O 1
ATOM 731 N N . ARG A 1 94 ? 4.603 -3.482 -15.302 1.00 82.44 94 ARG A N 1
ATOM 732 C CA . ARG A 1 94 ? 4.358 -3.116 -16.711 1.00 82.44 94 ARG A CA 1
ATOM 733 C C . ARG A 1 94 ? 5.262 -1.978 -17.173 1.00 82.44 94 ARG A C 1
ATOM 735 O O . ARG A 1 94 ? 5.877 -2.099 -18.228 1.00 82.44 94 ARG A O 1
ATOM 742 N N . ASP A 1 95 ? 5.387 -0.909 -16.389 1.00 79.00 95 ASP A N 1
ATOM 743 C CA . ASP A 1 95 ? 6.269 0.230 -16.679 1.00 79.00 95 ASP A CA 1
ATOM 744 C C . ASP A 1 95 ? 7.726 -0.208 -16.874 1.00 79.00 95 ASP A C 1
ATOM 746 O O . ASP A 1 95 ? 8.409 0.278 -17.777 1.00 79.00 95 ASP A O 1
ATOM 750 N N . THR A 1 96 ? 8.180 -1.163 -16.061 1.00 73.69 96 THR A N 1
ATOM 751 C CA . THR A 1 96 ? 9.542 -1.706 -16.113 1.00 73.69 96 THR A CA 1
ATOM 752 C C . THR A 1 96 ? 9.763 -2.600 -17.340 1.00 73.69 96 THR A C 1
ATOM 754 O O . THR A 1 96 ? 10.851 -2.598 -17.917 1.00 73.69 96 THR A O 1
ATOM 757 N N . TYR A 1 97 ? 8.740 -3.345 -17.776 1.00 70.50 97 TYR A N 1
ATOM 758 C CA . TYR A 1 97 ? 8.824 -4.240 -18.939 1.00 70.50 97 TYR A CA 1
ATOM 759 C C . TYR A 1 97 ? 8.518 -3.563 -20.286 1.00 70.50 97 TYR A C 1
ATOM 761 O O . TYR A 1 97 ? 8.944 -4.060 -21.330 1.00 70.50 97 TYR A O 1
ATOM 769 N N . ARG A 1 98 ? 7.859 -2.400 -20.284 1.00 71.44 98 ARG A N 1
ATOM 770 C CA . ARG A 1 98 ? 7.485 -1.637 -21.488 1.00 71.44 98 ARG A CA 1
ATOM 771 C C . ARG A 1 98 ? 8.636 -1.402 -22.491 1.00 71.44 98 ARG A C 1
ATOM 773 O O . ARG A 1 98 ? 8.398 -1.533 -23.692 1.00 71.44 98 ARG A O 1
ATOM 780 N N . PRO A 1 99 ? 9.892 -1.115 -22.080 1.00 68.44 99 PRO A N 1
ATOM 781 C CA . PRO A 1 99 ? 11.013 -0.956 -23.015 1.00 68.44 99 PRO A CA 1
ATOM 782 C C . PRO A 1 99 ? 11.313 -2.196 -23.874 1.00 68.44 99 PRO A C 1
ATOM 784 O O . PRO A 1 99 ? 11.935 -2.066 -24.928 1.00 68.44 99 PRO A O 1
ATOM 787 N N . TYR A 1 100 ? 10.867 -3.385 -23.457 1.00 66.12 100 TYR A N 1
ATOM 788 C CA . TYR A 1 100 ? 11.078 -4.642 -24.178 1.00 66.12 100 TYR A CA 1
ATOM 789 C C . TYR A 1 100 ? 9.959 -4.968 -25.182 1.00 66.12 100 TYR A C 1
ATOM 791 O O . TYR A 1 100 ? 10.173 -5.781 -26.081 1.00 66.12 100 TYR A O 1
ATOM 799 N N . GLU A 1 101 ? 8.801 -4.304 -25.109 1.00 65.94 101 GLU A N 1
ATOM 800 C CA . GLU A 1 101 ? 7.677 -4.549 -26.027 1.00 65.94 101 GLU A CA 1
ATOM 801 C C . GLU A 1 101 ? 7.968 -4.050 -27.453 1.00 65.94 101 GLU A C 1
ATOM 803 O O . GLU A 1 101 ? 7.718 -4.750 -28.438 1.00 65.94 101 GLU A O 1
ATOM 808 N N . ALA A 1 102 ? 8.559 -2.858 -27.589 1.00 65.06 102 ALA A N 1
ATOM 809 C CA . ALA A 1 102 ? 8.826 -2.246 -28.892 1.00 65.06 102 ALA A CA 1
ATOM 810 C C . ALA A 1 102 ? 9.888 -2.992 -29.738 1.00 65.06 102 ALA A C 1
ATOM 812 O O . ALA A 1 102 ? 9.664 -3.174 -30.940 1.00 65.06 102 ALA A O 1
ATOM 813 N N . PRO A 1 103 ? 11.018 -3.476 -29.178 1.00 65.00 103 PRO A N 1
ATOM 814 C CA . PRO A 1 103 ? 11.979 -4.298 -29.916 1.00 65.00 103 PRO A CA 1
ATOM 815 C C . PRO A 1 103 ? 11.394 -5.629 -30.404 1.00 65.00 103 PRO A C 1
ATOM 817 O O . PRO A 1 103 ? 11.674 -6.029 -31.533 1.00 65.00 103 PRO A O 1
ATOM 820 N N . VAL A 1 104 ? 10.554 -6.288 -29.597 1.00 64.94 104 VAL A N 1
ATOM 821 C CA . VAL A 1 104 ? 9.914 -7.567 -29.956 1.00 64.94 104 VAL A CA 1
ATOM 822 C C . VAL A 1 104 ? 8.877 -7.371 -31.060 1.00 64.94 104 VAL A C 1
ATOM 824 O O . VAL A 1 104 ? 8.894 -8.099 -32.053 1.00 64.94 104 VAL A O 1
ATOM 827 N N . ALA A 1 105 ? 8.033 -6.340 -30.956 1.00 69.06 105 ALA A N 1
ATOM 828 C CA . ALA A 1 105 ? 7.078 -5.992 -32.007 1.00 69.06 105 ALA A CA 1
ATOM 829 C C . ALA A 1 105 ? 7.783 -5.636 -33.328 1.00 69.06 105 ALA A C 1
ATOM 831 O O . ALA A 1 105 ? 7.364 -6.069 -34.403 1.00 69.06 105 ALA A O 1
ATOM 832 N N . LYS A 1 106 ? 8.902 -4.904 -33.256 1.00 70.56 106 LYS A N 1
ATOM 833 C CA . LYS A 1 106 ? 9.720 -4.559 -34.425 1.00 70.56 106 LYS A CA 1
ATOM 834 C C . LYS A 1 106 ? 10.396 -5.788 -35.040 1.00 70.56 106 LYS A C 1
ATOM 836 O O . LYS A 1 106 ? 10.408 -5.922 -36.260 1.00 70.56 106 LYS A O 1
ATOM 841 N N . ALA A 1 107 ? 10.917 -6.706 -34.225 1.00 71.25 107 ALA A N 1
ATOM 842 C CA . ALA A 1 107 ? 11.489 -7.965 -34.701 1.00 71.25 107 ALA A CA 1
ATOM 843 C C . ALA A 1 107 ? 10.432 -8.848 -35.386 1.00 71.25 107 ALA A C 1
ATOM 845 O O . ALA A 1 107 ? 10.679 -9.364 -36.475 1.00 71.25 107 ALA A O 1
ATOM 846 N N . ALA A 1 108 ? 9.233 -8.947 -34.808 1.00 73.88 108 ALA A N 1
ATOM 847 C CA . ALA A 1 108 ? 8.113 -9.681 -35.390 1.00 73.88 108 ALA A CA 1
ATOM 848 C C . ALA A 1 108 ? 7.637 -9.062 -36.717 1.00 73.88 108 ALA A C 1
ATOM 850 O O . ALA A 1 108 ? 7.417 -9.783 -37.691 1.00 73.88 108 ALA A O 1
ATOM 851 N N . ALA A 1 109 ? 7.532 -7.731 -36.793 1.00 78.88 109 ALA A N 1
ATOM 852 C CA . ALA A 1 109 ? 7.198 -7.026 -38.030 1.00 78.88 109 ALA A CA 1
ATOM 853 C C . ALA A 1 109 ? 8.256 -7.255 -39.123 1.00 78.88 109 ALA A C 1
ATOM 855 O O . ALA A 1 109 ? 7.907 -7.543 -40.269 1.00 78.88 109 ALA A O 1
ATOM 856 N N . ASN A 1 110 ? 9.541 -7.216 -38.758 1.00 80.69 110 ASN A N 1
ATOM 857 C CA . ASN A 1 110 ? 10.648 -7.483 -39.675 1.00 80.69 110 ASN A CA 1
ATOM 858 C C . ASN A 1 110 ? 10.660 -8.940 -40.162 1.00 80.69 110 ASN A C 1
ATOM 860 O O . ASN A 1 110 ? 10.869 -9.177 -41.349 1.00 80.69 110 ASN A O 1
ATOM 864 N N . MET A 1 111 ? 10.379 -9.914 -39.289 1.00 78.56 111 MET A N 1
ATOM 865 C CA . MET A 1 111 ? 10.223 -11.321 -39.683 1.00 78.56 111 MET A CA 1
ATOM 866 C C . MET A 1 111 ? 9.056 -11.516 -40.653 1.00 78.56 111 MET A C 1
ATOM 868 O O . MET A 1 111 ? 9.180 -12.247 -41.632 1.00 78.56 111 MET A O 1
ATOM 872 N N . LYS A 1 112 ? 7.928 -10.842 -40.412 1.00 78.38 112 LYS A N 1
ATOM 873 C CA . LYS A 1 112 ? 6.746 -10.919 -41.277 1.00 78.38 112 LYS A CA 1
ATOM 874 C C . LYS A 1 112 ? 7.013 -10.301 -42.654 1.00 78.38 112 LYS A C 1
ATOM 876 O O . LYS A 1 112 ? 6.607 -10.865 -43.666 1.00 78.38 112 LYS A O 1
ATOM 881 N N . ALA A 1 113 ? 7.744 -9.187 -42.695 1.00 79.94 113 ALA A N 1
ATOM 882 C CA . ALA A 1 113 ? 8.188 -8.556 -43.936 1.00 79.94 113 ALA A CA 1
ATOM 883 C C . ALA A 1 113 ? 9.193 -9.434 -44.706 1.00 79.94 113 ALA A C 1
ATOM 885 O O . ALA A 1 113 ? 9.070 -9.576 -45.922 1.00 79.94 113 ALA A O 1
ATOM 886 N N . ALA A 1 114 ? 10.135 -10.076 -44.007 1.00 77.56 114 ALA A N 1
ATOM 887 C CA . ALA A 1 114 ? 11.089 -11.009 -44.607 1.00 77.56 114 ALA A CA 1
ATOM 888 C C . ALA A 1 114 ? 10.398 -12.262 -45.176 1.00 77.56 114 ALA A C 1
ATOM 890 O O . ALA A 1 114 ? 10.718 -12.693 -46.281 1.00 77.56 114 ALA A O 1
ATOM 891 N N . ALA A 1 115 ? 9.402 -12.808 -44.472 1.00 73.75 115 ALA A N 1
ATOM 892 C CA . ALA A 1 115 ? 8.604 -13.936 -44.951 1.00 73.75 115 ALA A CA 1
ATOM 893 C C . ALA A 1 115 ? 7.774 -13.579 -46.199 1.00 73.75 115 ALA A C 1
ATOM 895 O O . ALA A 1 115 ? 7.704 -14.363 -47.146 1.00 73.75 115 ALA A O 1
ATOM 896 N N . ALA A 1 116 ? 7.191 -12.377 -46.243 1.00 75.62 116 ALA A N 1
ATOM 897 C CA . ALA A 1 116 ? 6.472 -11.892 -47.420 1.00 75.62 116 ALA A CA 1
ATOM 898 C C . ALA A 1 116 ? 7.402 -11.741 -48.638 1.00 75.62 116 ALA A C 1
ATOM 900 O O . ALA A 1 116 ? 7.058 -12.201 -49.725 1.00 75.62 116 ALA A O 1
ATOM 901 N N . GLN A 1 117 ? 8.605 -11.184 -48.443 1.00 70.38 117 GLN A N 1
ATOM 902 C CA . GLN A 1 117 ? 9.609 -11.039 -49.505 1.00 70.38 117 GLN A CA 1
ATOM 903 C C . GLN A 1 117 ? 10.127 -12.390 -50.019 1.00 70.38 117 GLN A C 1
ATOM 905 O O . GLN A 1 117 ? 10.260 -12.577 -51.228 1.00 70.38 117 GLN A O 1
ATOM 910 N N . ALA A 1 118 ? 10.358 -13.359 -49.129 1.00 67.56 118 ALA A N 1
ATOM 911 C CA . ALA A 1 118 ? 10.773 -14.708 -49.516 1.00 67.56 118 ALA A CA 1
ATOM 912 C C . ALA A 1 118 ? 9.708 -15.425 -50.369 1.00 67.56 118 ALA A C 1
ATOM 914 O O . ALA A 1 118 ? 10.043 -16.136 -51.313 1.00 67.56 118 ALA A O 1
ATOM 915 N N . THR A 1 119 ? 8.425 -15.187 -50.087 1.00 62.00 119 THR A N 1
ATOM 916 C CA . THR A 1 119 ? 7.311 -15.796 -50.832 1.00 62.00 119 THR A CA 1
ATOM 917 C C . THR A 1 119 ? 7.147 -15.180 -52.228 1.00 62.00 119 THR A C 1
ATOM 919 O O . THR A 1 119 ? 6.847 -15.891 -53.181 1.00 62.00 119 THR A O 1
ATOM 922 N N . THR A 1 120 ? 7.400 -13.876 -52.386 1.00 63.09 120 THR A N 1
ATOM 923 C CA . THR A 1 120 ? 7.362 -13.198 -53.696 1.00 63.09 120 THR A CA 1
ATOM 924 C C . THR A 1 120 ? 8.528 -13.568 -54.612 1.00 63.09 120 THR A C 1
ATOM 926 O O . THR A 1 120 ? 8.348 -13.595 -55.822 1.00 63.09 120 THR A O 1
ATOM 929 N N . VAL A 1 121 ? 9.705 -13.880 -54.056 1.00 58.38 121 VAL A N 1
ATOM 930 C CA . VAL A 1 121 ? 10.876 -14.321 -54.839 1.00 58.38 121 VAL A CA 1
ATOM 931 C C . VAL A 1 121 ? 10.747 -15.787 -55.267 1.00 58.38 121 VAL A C 1
ATOM 933 O O . VAL A 1 121 ? 11.257 -16.155 -56.313 1.00 58.38 121 VAL A O 1
ATOM 936 N N . ALA A 1 122 ? 10.036 -16.619 -54.498 1.00 53.38 122 ALA A N 1
ATOM 937 C CA . ALA A 1 122 ? 9.761 -18.014 -54.859 1.00 53.38 122 ALA A CA 1
ATOM 938 C C . ALA A 1 122 ? 8.621 -18.183 -55.887 1.00 53.38 122 ALA A C 1
ATOM 940 O O . ALA A 1 122 ? 8.446 -19.272 -56.428 1.00 53.38 122 ALA A O 1
ATOM 941 N N . ALA A 1 123 ? 7.828 -17.132 -56.120 1.00 49.81 123 ALA A N 1
ATOM 942 C CA . ALA A 1 123 ? 6.714 -17.115 -57.071 1.00 49.81 123 ALA A CA 1
ATOM 943 C C . ALA A 1 123 ? 7.051 -16.421 -58.410 1.00 49.81 123 ALA A C 1
ATOM 945 O O . ALA A 1 123 ? 6.170 -16.316 -59.265 1.00 49.81 123 ALA A O 1
ATOM 946 N N . ALA A 1 124 ? 8.289 -15.939 -58.570 1.00 46.12 124 ALA A N 1
ATOM 947 C CA . ALA A 1 124 ? 8.844 -15.354 -59.793 1.00 46.12 124 ALA A CA 1
ATOM 948 C C . ALA A 1 124 ? 9.805 -16.343 -60.466 1.00 46.12 124 ALA A C 1
ATOM 950 O O . ALA A 1 124 ? 9.828 -16.366 -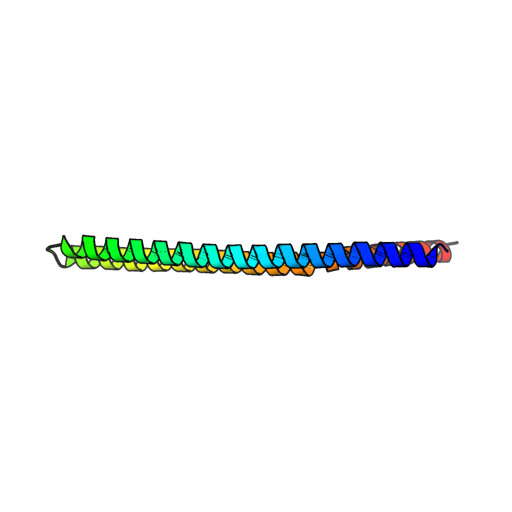61.716 1.00 46.12 124 ALA A O 1
#

Secondary structure (DSSP, 8-state):
-HHHHHHHHHHHHHHHHHHHHHHHHHHHHHHHHHHHHHHHHHHHHHHHHHHHHHHH--SHHHHHHHHHHHHHHHHHHHHHHHHHHHHHHHHHHHHHHHHHHHHHHHHHHHHHHHHHHHHHHHT-

Organism: NCBI:txid464029